Protein 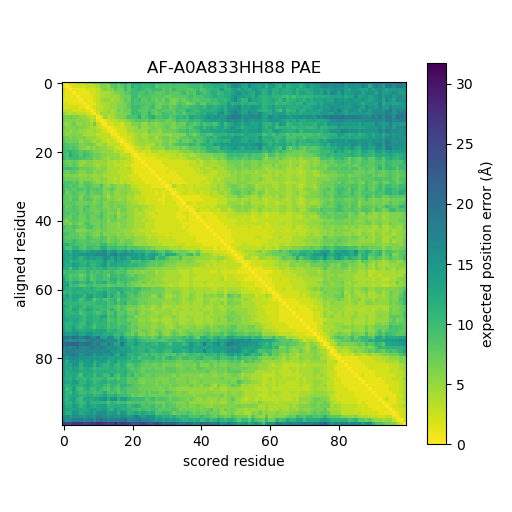AF-A0A833HH88-F1 (afdb_monomer)

Foldseek 3Di:
DVVVVCVVVCVVVVVVLVVDDPVVVVCCCVVVNCVCVNVVVVVLVVCVVVDPPQQSVLVNVLVVVVVVVCCVVPVVDDDDPVNVVVNVVSVVVSVVRNVD

Radius of gyration: 17.44 Å; Cα contacts (8 Å, |Δi|>4): 42; chains: 1; bounding box: 36×36×44 Å

Secondary structure (DSSP, 8-state):
-HHHHHHHHHHHHHHHHHTS-HHHHHHIIIIIIIIIIIIIHHHHHHHHHHS-HHHHHHHHTTHHHHHHHHIIIII-PPPPHHHHHHHHHHHHHHHHHHT-

Mean predicted aligned error: 7.3 Å

pLDDT: mean 84.69, std 5.2, range [57.84, 92.69]

Solvent-accessible surface area (backbone atoms only — not comparable to full-atom values): 5654 Å² total; per-residue (Å²): 109,70,69,59,54,49,54,64,72,38,55,72,53,55,55,51,59,74,70,48,57,69,66,58,52,50,48,43,48,48,49,52,42,46,42,48,61,40,53,43,46,53,52,51,53,53,46,48,74,77,46,55,65,73,36,47,52,49,59,63,65,47,50,64,56,56,50,53,51,44,35,40,76,76,64,68,51,83,80,52,70,67,57,54,52,52,50,52,51,50,50,52,54,34,51,64,52,49,76,110

Sequence (100 aa):
MALVVLAIASGPQLRQLAAAPPRALAAIVLGGGLLAGGVGILAFYAALKGGSIQQVMPIAFTSPLFGAAAAILLGGEEISPRALAGMALTLVGIGLIATR

Nearest PDB structures (foldseek):
  2y6x-assembly1_A  TM=4.259E-01  e=5.922E+00  Thermosynechococcus vestitus

Structure (mmCIF, N/CA/C/O backbone):
data_AF-A0A833HH88-F1
#
_entry.id   AF-A0A833HH88-F1
#
loop_
_atom_site.group_PDB
_atom_site.id
_atom_site.type_symbol
_atom_site.label_atom_id
_atom_site.label_alt_id
_atom_site.label_comp_id
_atom_site.label_asym_id
_atom_site.label_entity_id
_atom_site.label_seq_id
_atom_site.pdbx_PDB_ins_code
_atom_site.Cartn_x
_atom_site.Cartn_y
_atom_site.Cartn_z
_atom_site.occupancy
_atom_site.B_iso_or_equiv
_atom_site.auth_seq_id
_atom_site.auth_comp_id
_atom_site.auth_asym_id
_atom_site.auth_atom_id
_atom_site.pdbx_PDB_model_num
ATOM 1 N N . MET A 1 1 ? -6.681 23.649 -14.609 1.00 73.31 1 MET A N 1
ATOM 2 C CA . MET A 1 1 ? -5.243 23.769 -14.273 1.00 73.31 1 MET A CA 1
ATOM 3 C C . MET A 1 1 ? -4.560 22.413 -14.130 1.00 73.31 1 MET A C 1
ATOM 5 O O . MET A 1 1 ? -3.599 22.186 -14.848 1.00 73.31 1 MET A O 1
ATOM 9 N N . ALA A 1 2 ? -5.080 21.480 -13.322 1.00 78.44 2 ALA A N 1
ATOM 10 C CA . ALA A 1 2 ? -4.483 20.143 -13.156 1.00 78.44 2 ALA A CA 1
ATOM 11 C C . ALA A 1 2 ? -4.267 19.367 -14.474 1.00 78.44 2 ALA A C 1
ATOM 13 O O . ALA A 1 2 ? -3.208 18.787 -14.671 1.00 78.44 2 ALA A O 1
ATOM 14 N N . LEU A 1 3 ? -5.227 19.417 -15.407 1.00 80.62 3 LEU A N 1
ATOM 15 C CA . LEU A 1 3 ? -5.138 18.700 -16.688 1.00 80.62 3 LEU A CA 1
ATOM 16 C C . LEU A 1 3 ? -3.998 19.211 -17.588 1.00 80.62 3 LEU A C 1
ATOM 18 O O . LEU A 1 3 ? -3.329 18.430 -18.252 1.00 80.62 3 LEU A O 1
ATOM 22 N N . VAL A 1 4 ? -3.749 20.524 -17.561 1.00 84.69 4 VAL A N 1
ATOM 23 C CA . VAL A 1 4 ? -2.664 21.172 -18.316 1.00 84.69 4 VAL A CA 1
ATOM 24 C C . VAL A 1 4 ? -1.309 20.835 -17.693 1.00 84.69 4 VAL A C 1
ATOM 26 O O . VAL A 1 4 ? -0.374 20.489 -18.407 1.00 84.69 4 VAL A O 1
ATOM 29 N N . VAL A 1 5 ? -1.217 20.861 -16.359 1.00 85.38 5 VAL A N 1
ATOM 30 C CA . VAL A 1 5 ? -0.006 20.461 -15.623 1.00 85.38 5 VAL A CA 1
ATOM 31 C C . VAL A 1 5 ? 0.332 18.991 -15.883 1.00 85.38 5 VAL A C 1
ATOM 33 O O . VAL A 1 5 ? 1.478 18.678 -16.189 1.00 85.38 5 VAL A O 1
ATOM 36 N N . LEU A 1 6 ? -0.664 18.102 -15.840 1.00 82.25 6 LEU A N 1
ATOM 37 C CA . LEU A 1 6 ? -0.489 16.685 -16.158 1.00 82.25 6 LEU A CA 1
ATOM 38 C C . LEU A 1 6 ? -0.057 16.477 -17.611 1.00 82.25 6 LEU A C 1
ATOM 40 O O . LEU A 1 6 ? 0.866 15.705 -17.852 1.00 82.25 6 LEU A O 1
ATOM 44 N N . ALA A 1 7 ? -0.664 17.179 -18.572 1.00 81.06 7 ALA A N 1
ATOM 45 C CA . ALA A 1 7 ? -0.299 17.059 -19.983 1.00 81.06 7 ALA A CA 1
ATOM 46 C C . ALA A 1 7 ? 1.165 17.456 -20.244 1.00 81.06 7 ALA A C 1
ATOM 48 O O . ALA A 1 7 ? 1.875 16.746 -20.954 1.00 81.06 7 ALA A O 1
ATOM 49 N N . ILE A 1 8 ? 1.638 18.546 -19.630 1.00 82.56 8 ILE A N 1
ATOM 50 C CA . ILE A 1 8 ? 3.030 19.003 -19.757 1.00 82.56 8 ILE A CA 1
ATOM 51 C C . ILE A 1 8 ? 3.985 18.028 -19.057 1.00 82.56 8 ILE A C 1
ATOM 53 O O . ILE A 1 8 ? 4.990 17.623 -19.637 1.00 82.56 8 ILE A O 1
ATOM 57 N N . ALA A 1 9 ? 3.654 17.608 -17.833 1.00 82.12 9 ALA A N 1
ATOM 58 C CA . ALA A 1 9 ? 4.499 16.722 -17.038 1.00 82.12 9 ALA A CA 1
ATOM 59 C C . ALA A 1 9 ? 4.595 15.293 -17.593 1.00 82.12 9 ALA A C 1
ATOM 61 O O . ALA A 1 9 ? 5.582 14.628 -17.299 1.00 82.12 9 ALA A O 1
ATOM 62 N N . SER A 1 10 ? 3.605 14.835 -18.372 1.00 80.12 10 SER A N 1
ATOM 63 C CA . SER A 1 10 ? 3.535 13.467 -18.914 1.00 80.12 10 SER A CA 1
ATOM 64 C C . SER A 1 10 ? 4.161 13.311 -20.304 1.00 80.12 10 SER A C 1
ATOM 66 O O . SER A 1 10 ? 4.310 12.187 -20.776 1.00 80.12 10 SER A O 1
ATOM 68 N N . GLY A 1 11 ? 4.516 14.403 -20.991 1.00 78.94 11 GLY A N 1
ATOM 69 C CA . GLY A 1 11 ? 5.089 14.366 -22.346 1.00 78.94 11 GLY A CA 1
ATOM 70 C C . GLY A 1 11 ? 6.250 13.366 -22.538 1.00 78.94 11 GLY A C 1
ATOM 71 O O . GLY A 1 11 ? 6.198 12.570 -23.482 1.00 78.94 11 GLY A O 1
ATOM 72 N N . PRO A 1 12 ? 7.281 13.347 -21.668 1.00 77.69 12 PRO A N 1
ATOM 73 C CA . PRO A 1 12 ? 8.367 12.365 -21.756 1.00 77.69 12 PRO A CA 1
ATOM 74 C C . PRO A 1 12 ? 7.929 10.922 -21.443 1.00 77.69 12 PRO A C 1
ATOM 76 O O . PRO A 1 12 ? 8.405 9.976 -22.070 1.00 77.69 12 PRO A O 1
ATOM 79 N N . GLN A 1 13 ? 6.985 10.740 -20.526 1.00 81.19 13 GLN A N 1
ATOM 80 C CA . GLN A 1 13 ? 6.479 9.445 -20.071 1.00 81.19 13 GLN A CA 1
ATOM 81 C C . GLN A 1 13 ? 5.576 8.809 -21.131 1.00 81.19 13 GLN A C 1
ATOM 83 O O . GLN A 1 13 ? 5.608 7.597 -21.311 1.00 81.19 13 GLN A O 1
ATOM 88 N N . LEU A 1 14 ? 4.842 9.610 -21.912 1.00 77.69 14 LEU A N 1
ATOM 89 C CA . LEU A 1 14 ? 4.076 9.128 -23.067 1.00 77.69 14 LEU A CA 1
ATOM 90 C C . LEU A 1 14 ? 4.982 8.465 -24.117 1.00 77.69 14 LEU A C 1
ATOM 92 O O . LEU A 1 14 ? 4.600 7.456 -24.707 1.00 77.69 14 LEU A O 1
ATOM 96 N N . ARG A 1 15 ? 6.209 8.972 -24.311 1.00 78.38 15 ARG A N 1
ATOM 97 C CA . ARG A 1 15 ? 7.197 8.324 -25.192 1.00 78.38 15 ARG A CA 1
ATOM 98 C C . ARG A 1 15 ? 7.726 7.016 -24.604 1.00 78.38 15 ARG A C 1
ATOM 100 O O . ARG A 1 15 ? 7.921 6.062 -25.349 1.00 78.38 15 ARG A O 1
ATOM 107 N N . GLN A 1 16 ? 7.917 6.949 -23.287 1.00 80.31 16 GLN A N 1
ATOM 108 C CA . GLN A 1 16 ? 8.313 5.710 -22.608 1.00 80.31 16 GLN A CA 1
ATOM 109 C C . GLN A 1 16 ? 7.212 4.645 -22.660 1.00 80.31 16 GLN A C 1
ATOM 111 O O . GLN A 1 16 ? 7.519 3.476 -22.863 1.00 80.31 16 GLN A O 1
ATOM 116 N N . LEU A 1 17 ? 5.939 5.039 -22.555 1.00 79.19 17 LEU A N 1
ATOM 117 C CA . LEU A 1 17 ? 4.798 4.135 -22.720 1.00 79.19 17 LEU A CA 1
ATOM 118 C C . LEU A 1 17 ? 4.715 3.578 -24.147 1.00 79.19 17 LEU A C 1
ATOM 120 O O . LEU A 1 17 ? 4.472 2.389 -24.318 1.00 79.19 17 LEU A O 1
ATOM 124 N N . ALA A 1 18 ? 4.974 4.405 -25.165 1.00 79.44 18 ALA A N 1
ATOM 125 C CA . ALA A 1 18 ? 5.009 3.954 -26.558 1.00 79.44 18 ALA A CA 1
ATOM 126 C C . ALA A 1 18 ? 6.159 2.968 -26.846 1.00 79.44 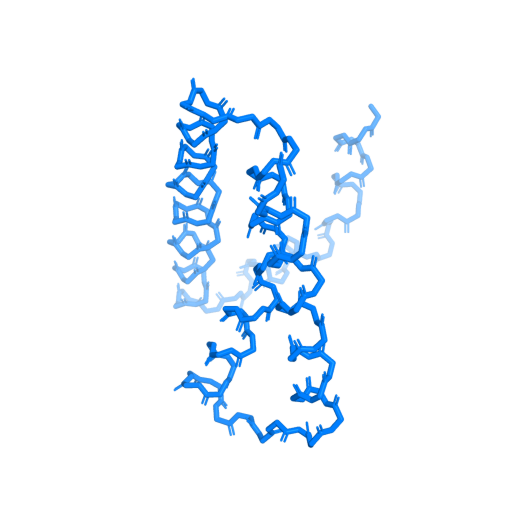18 ALA A C 1
ATOM 128 O O . ALA A 1 18 ? 6.032 2.117 -27.722 1.00 79.44 18 ALA A O 1
ATOM 129 N N . ALA A 1 19 ? 7.265 3.068 -26.103 1.00 84.31 19 ALA A N 1
ATOM 130 C CA . ALA A 1 19 ? 8.404 2.156 -26.194 1.00 84.31 19 ALA A CA 1
ATOM 131 C C . ALA A 1 19 ?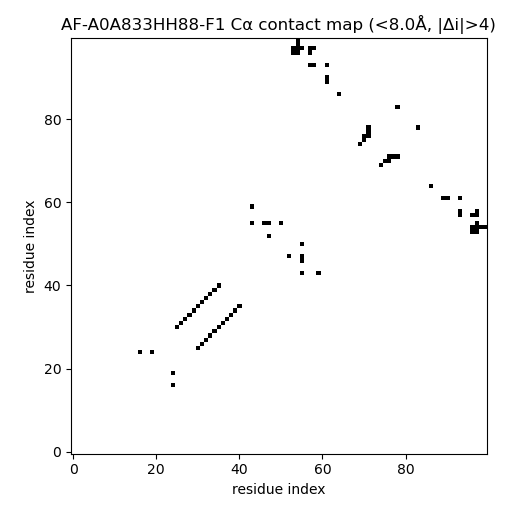 8.305 0.944 -25.243 1.00 84.31 19 ALA A C 1
ATOM 133 O O . ALA A 1 19 ? 9.178 0.075 -25.264 1.00 84.31 19 ALA A O 1
ATOM 134 N N . ALA A 1 20 ? 7.279 0.878 -24.389 1.00 85.62 20 ALA A N 1
ATOM 135 C CA . ALA A 1 20 ? 7.152 -0.165 -23.380 1.00 85.62 20 ALA A CA 1
ATOM 136 C C . ALA A 1 20 ? 6.699 -1.505 -23.990 1.00 85.62 20 ALA A C 1
ATOM 138 O O . ALA A 1 20 ? 5.899 -1.535 -24.929 1.00 85.62 20 ALA A O 1
ATOM 139 N N . PRO A 1 21 ? 7.146 -2.646 -23.434 1.00 87.50 21 PRO A N 1
ATOM 140 C CA . PRO A 1 21 ? 6.715 -3.953 -23.905 1.00 87.50 21 PRO A CA 1
ATOM 141 C C . PRO A 1 21 ? 5.210 -4.181 -23.642 1.00 87.50 21 PRO A C 1
ATOM 143 O O . PRO A 1 21 ? 4.691 -3.741 -22.610 1.00 87.50 21 PRO A O 1
ATOM 146 N N . PRO A 1 22 ? 4.506 -4.962 -24.489 1.00 87.75 22 PRO A N 1
ATOM 147 C CA . PRO A 1 22 ? 3.057 -5.179 -24.377 1.00 87.75 22 PRO A CA 1
ATOM 148 C C . PRO A 1 22 ? 2.612 -5.729 -23.017 1.00 87.75 22 PRO A C 1
ATOM 150 O O . PRO A 1 22 ? 1.534 -5.407 -22.528 1.00 87.75 22 PRO A O 1
ATOM 153 N N . ARG A 1 23 ? 3.464 -6.540 -22.377 1.00 88.25 23 ARG A N 1
ATOM 154 C CA . ARG A 1 23 ? 3.210 -7.101 -21.042 1.00 88.25 23 ARG A CA 1
ATOM 155 C C . ARG A 1 23 ? 3.166 -6.025 -19.955 1.00 88.25 23 ARG A C 1
ATOM 157 O O . ARG A 1 23 ? 2.326 -6.108 -19.066 1.00 88.25 23 ARG A O 1
ATOM 164 N N . ALA A 1 24 ? 4.033 -5.015 -20.037 1.00 86.19 24 ALA A N 1
ATOM 165 C CA . ALA A 1 24 ? 4.034 -3.902 -19.090 1.00 86.19 24 ALA A CA 1
ATOM 166 C C . ALA A 1 24 ? 2.786 -3.030 -19.273 1.00 86.19 24 ALA A C 1
ATOM 168 O O . ALA A 1 24 ? 2.135 -2.673 -18.295 1.00 86.19 24 ALA A O 1
ATOM 169 N N . LEU A 1 25 ? 2.395 -2.766 -20.524 1.00 87.62 25 LEU A N 1
ATOM 170 C CA . LEU A 1 25 ? 1.154 -2.050 -20.829 1.00 87.62 25 LEU A CA 1
ATOM 171 C C . LEU A 1 25 ? -0.076 -2.809 -20.316 1.00 87.62 25 LEU A C 1
ATOM 173 O O . LEU A 1 25 ? -0.939 -2.211 -19.677 1.00 87.62 25 LEU A O 1
ATOM 177 N N . ALA A 1 26 ? -0.128 -4.129 -20.515 1.00 89.81 26 ALA A N 1
ATOM 178 C CA . ALA A 1 26 ? -1.195 -4.968 -19.977 1.00 89.81 26 ALA A CA 1
ATOM 179 C C . ALA A 1 26 ? -1.248 -4.920 -18.440 1.00 89.81 26 ALA A C 1
ATOM 181 O O . ALA A 1 26 ? -2.329 -4.771 -17.877 1.00 89.81 26 ALA A O 1
ATOM 182 N N . ALA A 1 27 ? -0.100 -4.979 -17.757 1.00 87.69 27 ALA A N 1
ATOM 183 C CA . ALA A 1 27 ? -0.037 -4.872 -16.299 1.00 87.69 27 ALA A CA 1
ATOM 184 C C . ALA A 1 27 ? -0.533 -3.508 -15.787 1.00 87.69 27 ALA A C 1
ATOM 186 O O . ALA A 1 27 ? -1.260 -3.453 -14.797 1.00 87.69 27 ALA A O 1
ATOM 187 N N . ILE A 1 28 ? -0.206 -2.413 -16.481 1.00 88.69 28 ILE A N 1
ATOM 188 C CA . ILE A 1 28 ? -0.681 -1.066 -16.132 1.00 88.69 28 ILE A CA 1
ATOM 189 C C . ILE A 1 28 ? -2.194 -0.952 -16.337 1.00 88.69 28 ILE A C 1
ATOM 191 O O . ILE A 1 28 ? -2.899 -0.480 -15.446 1.00 88.69 28 ILE A O 1
ATOM 195 N N . VAL A 1 29 ? -2.709 -1.396 -17.487 1.00 91.19 29 VAL A N 1
ATOM 196 C CA . VAL A 1 29 ? -4.140 -1.293 -17.811 1.00 91.19 29 VAL A CA 1
ATOM 197 C C . VAL A 1 29 ? -4.979 -2.168 -16.884 1.00 91.19 29 VAL A C 1
ATOM 199 O O . VAL A 1 29 ? -5.978 -1.700 -16.341 1.00 91.19 29 VAL A O 1
ATOM 202 N N . LEU A 1 30 ? -4.576 -3.421 -16.673 1.00 92.12 30 LEU A N 1
ATOM 203 C CA . LEU A 1 30 ? -5.326 -4.360 -15.842 1.00 92.12 30 LEU A CA 1
ATOM 204 C C . LEU A 1 30 ? -5.139 -4.059 -14.353 1.00 92.12 30 LEU A C 1
ATOM 206 O O . LEU A 1 30 ? -6.121 -3.894 -13.638 1.00 92.12 30 LEU A O 1
ATOM 210 N N . GLY A 1 31 ? -3.895 -3.956 -13.886 1.00 87.00 31 GLY A N 1
ATOM 211 C CA . GLY A 1 31 ? -3.578 -3.749 -12.474 1.00 87.00 31 GLY A CA 1
ATOM 212 C C . GLY A 1 31 ? -3.874 -2.329 -12.001 1.00 87.00 31 GLY A C 1
ATOM 213 O O . GLY A 1 31 ? -4.651 -2.129 -11.071 1.00 87.00 31 GLY A O 1
ATOM 214 N N . GLY A 1 32 ? -3.272 -1.335 -12.653 1.00 85.75 32 GLY A N 1
ATOM 215 C CA . GLY A 1 32 ? -3.434 0.070 -12.273 1.00 85.75 32 GLY A CA 1
ATOM 216 C C . GLY A 1 32 ? -4.796 0.639 -12.668 1.00 85.75 32 GLY A C 1
ATOM 217 O O . GLY A 1 32 ? -5.474 1.259 -11.854 1.00 85.75 32 GLY A O 1
ATOM 218 N N . GLY A 1 33 ? -5.211 0.415 -13.914 1.00 88.75 33 GLY A N 1
ATOM 219 C CA . GLY A 1 33 ? -6.458 0.957 -14.451 1.00 88.75 33 GLY A CA 1
ATOM 220 C C . GLY A 1 33 ? -7.694 0.254 -13.897 1.00 88.75 33 GLY A C 1
ATOM 221 O O . GLY A 1 33 ? -8.438 0.824 -13.101 1.00 88.75 33 GLY A O 1
ATOM 222 N N . LEU A 1 34 ? -7.930 -0.984 -14.332 1.00 91.81 34 LEU A N 1
ATOM 223 C CA . LEU A 1 34 ? -9.179 -1.694 -14.059 1.00 91.81 34 LEU A CA 1
ATOM 224 C C . LEU A 1 34 ? -9.307 -2.123 -12.593 1.00 91.81 34 LEU A C 1
ATOM 226 O O . LEU A 1 34 ? -10.342 -1.876 -11.975 1.00 91.81 34 LEU A O 1
ATOM 230 N N . LEU A 1 35 ? -8.275 -2.759 -12.033 1.00 90.94 35 LEU A N 1
ATOM 231 C CA . LEU A 1 35 ? -8.328 -3.280 -10.668 1.00 90.94 35 LEU A CA 1
ATOM 232 C C . LEU A 1 35 ? -8.208 -2.160 -9.633 1.00 90.94 35 LEU A C 1
ATOM 234 O O . LEU A 1 35 ? -9.123 -1.995 -8.833 1.00 90.94 35 LEU A O 1
ATOM 238 N N . ALA A 1 36 ? -7.129 -1.373 -9.647 1.00 87.62 36 ALA A N 1
ATOM 239 C CA . ALA A 1 36 ? -6.937 -0.328 -8.640 1.00 87.62 36 ALA A CA 1
ATOM 240 C C . ALA A 1 36 ? -7.870 0.878 -8.861 1.00 87.62 36 ALA A C 1
ATOM 242 O O . ALA A 1 36 ? -8.599 1.267 -7.948 1.00 87.62 36 ALA A O 1
ATOM 243 N N . GLY A 1 37 ? -7.886 1.446 -10.071 1.00 87.56 37 GLY A N 1
ATOM 244 C CA . GLY A 1 37 ? -8.694 2.626 -10.396 1.00 87.56 37 GLY A CA 1
ATOM 245 C C . GLY A 1 37 ? -10.191 2.351 -10.563 1.00 87.56 37 GLY A C 1
ATOM 246 O O . GLY A 1 37 ? -11.005 3.211 -10.242 1.00 87.56 37 GLY A O 1
ATOM 247 N N . GLY A 1 38 ? -10.568 1.166 -11.046 1.00 92.31 38 GLY A N 1
ATOM 248 C CA . GLY A 1 38 ? -11.965 0.765 -11.212 1.00 92.31 38 GLY A CA 1
ATOM 249 C C . GLY A 1 38 ? -12.513 0.074 -9.968 1.00 92.31 38 GLY A C 1
ATOM 250 O O . GLY A 1 38 ? -13.200 0.685 -9.150 1.00 92.31 38 GLY A O 1
ATOM 251 N N . VAL A 1 39 ? -12.209 -1.218 -9.826 1.00 92.69 39 VAL A N 1
ATOM 252 C CA . VAL A 1 39 ? -12.766 -2.074 -8.765 1.00 92.69 39 VAL A CA 1
ATOM 253 C C . VAL A 1 39 ? -12.421 -1.541 -7.373 1.00 92.69 39 VAL A C 1
ATOM 255 O O . VAL A 1 39 ? -13.298 -1.475 -6.516 1.00 92.69 39 VAL A O 1
ATOM 258 N N . GLY A 1 40 ? -11.178 -1.111 -7.154 1.00 89.88 40 GLY A N 1
ATOM 259 C CA . GLY A 1 40 ? -10.706 -0.590 -5.873 1.00 89.88 40 GLY A CA 1
ATOM 260 C C . GLY A 1 40 ? -11.456 0.665 -5.431 1.00 89.88 40 GLY A C 1
ATOM 261 O O . GLY A 1 40 ? -11.930 0.730 -4.299 1.00 89.88 40 GLY A O 1
ATOM 262 N N . ILE A 1 41 ? -11.640 1.633 -6.333 1.00 91.44 41 ILE A N 1
ATOM 263 C CA . ILE A 1 41 ? -12.400 2.855 -6.033 1.00 91.44 41 ILE A CA 1
ATOM 264 C C . ILE A 1 41 ? -13.885 2.550 -5.809 1.00 91.44 41 ILE A C 1
ATOM 266 O O . ILE A 1 41 ? -14.489 3.100 -4.887 1.00 91.44 41 ILE A O 1
ATOM 270 N N . LEU A 1 42 ? -14.483 1.655 -6.600 1.00 92.56 42 LEU A N 1
ATOM 271 C CA . LEU A 1 42 ? -15.877 1.249 -6.397 1.00 92.56 42 LEU A CA 1
ATOM 272 C C . LEU A 1 42 ? -16.072 0.557 -5.042 1.00 92.56 42 LEU A C 1
ATOM 274 O O . LEU A 1 42 ? -17.022 0.876 -4.328 1.00 92.56 42 LEU A O 1
ATOM 278 N N . ALA A 1 43 ? -15.157 -0.334 -4.657 1.00 90.56 43 ALA A N 1
ATOM 279 C CA . ALA A 1 43 ? -15.166 -0.978 -3.347 1.00 90.56 43 ALA A CA 1
ATOM 280 C C . ALA A 1 43 ? -14.983 0.042 -2.212 1.00 90.56 43 ALA A C 1
ATOM 282 O O . ALA A 1 43 ? -15.694 -0.015 -1.210 1.00 90.56 43 ALA A O 1
ATOM 283 N N . PHE A 1 44 ? -14.089 1.019 -2.391 1.00 90.75 44 PHE A N 1
ATOM 284 C CA . PHE A 1 44 ? -13.879 2.101 -1.433 1.00 90.75 44 PHE A CA 1
ATOM 285 C C . PHE A 1 44 ? -15.141 2.953 -1.234 1.00 90.75 44 PHE A C 1
ATOM 287 O O . PHE A 1 44 ? -15.558 3.187 -0.100 1.00 90.75 44 PHE A O 1
ATOM 294 N N . TYR A 1 45 ? -15.813 3.355 -2.316 1.00 91.69 45 TYR A N 1
ATOM 295 C CA . TYR A 1 45 ? -17.074 4.092 -2.211 1.00 91.69 45 TYR A CA 1
ATOM 296 C C . TYR A 1 45 ? -18.209 3.250 -1.625 1.00 91.69 45 TYR A C 1
ATOM 298 O O . TYR A 1 45 ? -19.021 3.775 -0.863 1.00 91.69 45 TYR A O 1
ATOM 306 N N . ALA A 1 46 ? -18.265 1.952 -1.932 1.00 91.44 46 ALA A N 1
ATOM 307 C CA . ALA A 1 46 ? -19.227 1.047 -1.311 1.00 91.44 46 ALA A CA 1
ATOM 308 C C . ALA A 1 46 ? -19.017 0.965 0.212 1.00 91.44 46 ALA A C 1
ATOM 310 O O . ALA A 1 46 ? -19.986 1.055 0.964 1.00 91.44 46 ALA A O 1
ATOM 311 N N . ALA A 1 47 ? -17.762 0.885 0.669 1.00 88.88 47 ALA A N 1
ATOM 312 C CA . ALA A 1 47 ? -17.418 0.902 2.089 1.00 88.88 47 ALA A CA 1
ATOM 313 C C . ALA A 1 47 ? -17.801 2.232 2.762 1.00 88.88 47 ALA A C 1
ATOM 315 O O . ALA A 1 47 ? -18.411 2.221 3.829 1.00 88.88 47 ALA A O 1
ATOM 316 N N . LEU A 1 48 ? -17.536 3.373 2.113 1.00 90.44 48 LEU A N 1
ATOM 317 C CA . LEU A 1 48 ? -17.948 4.693 2.612 1.00 90.44 48 LEU A CA 1
ATOM 318 C C . LEU A 1 48 ? -19.468 4.855 2.714 1.00 90.44 48 LEU A C 1
ATOM 320 O O . LEU A 1 48 ? -19.948 5.615 3.547 1.00 90.44 48 LEU A O 1
ATOM 324 N N . LYS A 1 49 ? -20.237 4.167 1.867 1.00 88.69 49 LYS A N 1
ATOM 325 C CA . LYS A 1 49 ? -21.702 4.217 1.917 1.00 88.69 49 LYS A CA 1
ATOM 326 C C . LYS A 1 49 ? -22.278 3.407 3.084 1.00 88.69 49 LYS A C 1
ATOM 328 O O . LYS A 1 49 ? -23.373 3.717 3.544 1.00 88.69 49 LYS A O 1
ATOM 333 N N . GLY A 1 50 ? -21.569 2.368 3.531 1.00 84.38 50 GLY A N 1
ATOM 334 C CA . GLY A 1 50 ? -21.995 1.479 4.618 1.00 84.38 50 GLY A CA 1
ATOM 335 C C . GLY A 1 50 ? -21.385 1.783 5.991 1.00 84.38 50 GLY A C 1
ATOM 336 O O . GLY A 1 50 ? -21.912 1.302 6.989 1.00 84.38 50 GLY A O 1
ATOM 337 N N . GLY A 1 51 ? -20.298 2.558 6.059 1.00 84.00 51 GLY A N 1
ATOM 338 C CA . GLY A 1 51 ? -19.564 2.859 7.294 1.00 84.00 51 GLY A CA 1
ATOM 339 C C . GLY A 1 51 ? -19.236 4.343 7.462 1.00 84.00 51 GLY A C 1
ATOM 340 O O . GLY A 1 51 ? -19.469 5.158 6.572 1.00 84.00 51 GLY A O 1
ATOM 341 N N . SER A 1 52 ? -18.682 4.714 8.618 1.00 84.94 52 SER A N 1
ATOM 342 C CA . SER A 1 52 ? -18.267 6.095 8.871 1.00 84.94 52 SER A CA 1
ATOM 343 C C . SER A 1 52 ? -16.962 6.424 8.140 1.00 84.94 52 SER A C 1
ATOM 345 O O . SER A 1 52 ? -16.053 5.598 8.021 1.00 84.94 52 SER A O 1
ATOM 347 N N . ILE A 1 53 ? -16.832 7.672 7.682 1.00 86.69 53 ILE A N 1
ATOM 348 C CA . ILE A 1 53 ? -15.606 8.166 7.036 1.00 86.69 53 ILE A CA 1
ATOM 349 C C . ILE A 1 53 ? -14.397 7.986 7.970 1.00 86.69 53 ILE A C 1
ATOM 351 O O . ILE A 1 53 ? -13.312 7.637 7.506 1.00 86.69 53 ILE A O 1
ATOM 355 N N . GLN A 1 54 ? -14.584 8.174 9.282 1.00 84.50 54 GLN A N 1
ATOM 356 C CA . GLN A 1 54 ? -13.518 8.051 10.281 1.00 84.50 54 GLN A CA 1
ATOM 357 C C . GLN A 1 54 ? -12.944 6.634 10.382 1.00 84.50 54 GLN A C 1
ATOM 359 O O . GLN A 1 54 ? -11.769 6.496 10.704 1.00 84.50 54 GLN A O 1
ATOM 364 N N . GLN A 1 55 ? -13.727 5.600 10.072 1.00 83.62 55 GLN A N 1
ATOM 365 C CA . GLN A 1 55 ? -13.269 4.209 10.101 1.00 83.62 55 GLN A CA 1
ATOM 366 C C . GLN A 1 55 ? -12.738 3.757 8.739 1.00 83.62 55 GLN A C 1
ATOM 368 O O . GLN A 1 55 ? -11.687 3.125 8.650 1.00 83.62 55 GLN A O 1
ATOM 373 N N . VAL A 1 56 ? -13.426 4.123 7.657 1.00 87.19 56 VAL A N 1
ATOM 374 C CA . VAL A 1 56 ? -13.087 3.658 6.304 1.00 87.19 56 VAL A CA 1
ATOM 375 C C . VAL A 1 56 ? -11.801 4.304 5.781 1.00 87.19 56 VAL A C 1
ATOM 377 O O . VAL A 1 56 ? -11.000 3.632 5.130 1.00 87.19 56 VAL A O 1
ATOM 380 N N . MET A 1 57 ? -11.560 5.586 6.083 1.00 88.75 57 MET A N 1
ATOM 381 C CA . MET A 1 57 ? -10.372 6.303 5.599 1.00 88.75 57 MET A CA 1
ATOM 382 C C . MET A 1 57 ? -9.057 5.691 6.118 1.00 88.75 57 MET A C 1
ATOM 384 O O . MET A 1 57 ? -8.211 5.354 5.288 1.00 88.75 57 MET A O 1
ATOM 388 N N . PRO A 1 58 ? -8.857 5.477 7.436 1.00 85.75 58 PRO A N 1
ATOM 389 C CA . PRO A 1 58 ? -7.661 4.803 7.945 1.00 85.75 58 PRO A CA 1
ATOM 390 C C . PRO A 1 58 ? -7.459 3.410 7.354 1.00 85.75 58 PRO A C 1
ATOM 392 O O . PRO A 1 58 ? -6.335 3.055 7.012 1.00 85.75 58 PRO A O 1
ATOM 395 N N . ILE A 1 59 ? -8.536 2.635 7.185 1.00 84.75 59 ILE A N 1
ATOM 396 C CA . ILE A 1 59 ? -8.458 1.293 6.597 1.00 84.75 59 ILE A CA 1
ATOM 397 C C . ILE A 1 59 ? -7.969 1.372 5.146 1.00 84.75 59 ILE A C 1
ATOM 399 O O . ILE A 1 59 ? -7.091 0.605 4.758 1.00 84.75 59 ILE A O 1
ATOM 403 N N . ALA A 1 60 ? -8.450 2.325 4.347 1.00 86.56 60 ALA A N 1
ATOM 404 C CA . ALA A 1 60 ? -7.977 2.508 2.974 1.00 86.56 60 ALA A CA 1
ATOM 405 C C . ALA A 1 60 ? -6.490 2.909 2.897 1.00 86.56 60 ALA A C 1
ATOM 407 O O . ALA A 1 60 ? -5.790 2.541 1.952 1.00 86.56 60 ALA A O 1
ATOM 408 N N . PHE A 1 61 ? -5.973 3.591 3.923 1.00 83.50 61 PHE A N 1
ATOM 409 C CA . PHE A 1 61 ? -4.551 3.922 4.039 1.00 83.50 61 PHE A CA 1
ATOM 410 C C . PHE A 1 61 ? -3.660 2.747 4.471 1.00 83.50 61 PHE A C 1
ATOM 412 O O . PHE A 1 61 ? -2.448 2.917 4.567 1.00 83.50 61 PHE A O 1
ATOM 419 N N . THR A 1 62 ? -4.205 1.539 4.653 1.00 85.56 62 THR A N 1
ATOM 420 C CA . THR A 1 62 ? -3.396 0.310 4.777 1.00 85.56 62 THR A CA 1
ATOM 421 C C . THR A 1 62 ? -2.755 -0.129 3.452 1.00 85.56 62 THR A C 1
ATOM 423 O O . THR A 1 62 ? -1.978 -1.082 3.441 1.00 85.56 62 THR A O 1
ATOM 426 N N . SER A 1 63 ? -3.020 0.556 2.332 1.00 83.19 63 SER A N 1
ATOM 427 C CA . SER A 1 63 ? -2.474 0.212 1.009 1.00 83.19 63 SER A CA 1
ATOM 428 C C . SER A 1 63 ? -0.945 0.040 0.933 1.00 83.19 63 SER A C 1
ATOM 430 O O . SER A 1 63 ? -0.517 -0.863 0.207 1.00 83.19 63 SER A O 1
ATOM 432 N N . PRO A 1 64 ? -0.095 0.765 1.698 1.00 81.81 64 PRO A N 1
ATOM 433 C CA . PRO A 1 64 ? 1.344 0.499 1.713 1.00 81.81 64 PRO A CA 1
ATOM 434 C C . PRO A 1 64 ? 1.685 -0.911 2.205 1.00 81.81 64 PRO A C 1
ATOM 436 O O . PRO A 1 64 ? 2.661 -1.495 1.746 1.00 81.81 64 PRO A O 1
ATOM 439 N N . LEU A 1 65 ? 0.864 -1.485 3.090 1.00 84.19 65 LEU A N 1
ATOM 440 C CA . LEU A 1 65 ? 1.044 -2.845 3.594 1.00 84.19 65 LEU A CA 1
ATOM 441 C C . LEU A 1 65 ? 0.864 -3.877 2.480 1.00 84.19 65 LEU A C 1
ATOM 443 O O . LEU A 1 65 ? 1.678 -4.782 2.321 1.00 84.19 65 LEU A O 1
ATOM 447 N N . PHE A 1 66 ? -0.190 -3.712 1.678 1.00 85.12 66 PHE A N 1
ATOM 448 C CA . PHE A 1 66 ? -0.448 -4.566 0.522 1.00 85.12 66 PHE A CA 1
ATOM 449 C C . PHE A 1 66 ? 0.614 -4.374 -0.562 1.00 85.12 66 PHE A C 1
ATOM 451 O O . PHE A 1 66 ? 1.025 -5.349 -1.183 1.00 85.12 66 PHE A O 1
ATOM 458 N N . GLY A 1 67 ? 1.105 -3.144 -0.749 1.00 85.62 67 GLY A N 1
ATOM 459 C CA . GLY A 1 67 ? 2.229 -2.854 -1.639 1.00 85.62 67 GLY A CA 1
ATOM 460 C C . GLY A 1 67 ? 3.513 -3.565 -1.210 1.00 85.62 67 GLY A C 1
ATOM 461 O O . GLY A 1 67 ? 4.154 -4.214 -2.030 1.00 85.62 67 GLY A O 1
ATOM 462 N N . ALA A 1 68 ? 3.851 -3.519 0.079 1.00 83.81 68 ALA A N 1
ATOM 463 C CA . ALA A 1 68 ? 5.006 -4.223 0.630 1.00 83.81 68 ALA A CA 1
ATOM 464 C C . ALA A 1 68 ? 4.850 -5.751 0.553 1.00 83.81 68 ALA A C 1
ATOM 466 O O . ALA A 1 68 ? 5.787 -6.449 0.173 1.00 83.81 68 ALA A O 1
ATOM 467 N N . ALA A 1 69 ? 3.656 -6.277 0.843 1.00 84.25 69 ALA A N 1
ATOM 468 C CA . ALA A 1 69 ? 3.360 -7.697 0.676 1.00 84.25 69 ALA A CA 1
ATOM 469 C C . ALA A 1 69 ? 3.510 -8.135 -0.790 1.00 84.25 69 ALA A C 1
ATOM 471 O O . ALA A 1 69 ? 4.129 -9.158 -1.068 1.00 84.25 69 ALA A O 1
ATOM 472 N N . ALA A 1 70 ? 3.005 -7.340 -1.738 1.00 84.19 70 ALA A N 1
ATOM 473 C CA . ALA A 1 70 ? 3.185 -7.591 -3.163 1.00 84.19 70 ALA A CA 1
ATOM 474 C C . ALA A 1 70 ? 4.662 -7.504 -3.581 1.00 84.19 70 ALA A C 1
ATOM 476 O O . ALA A 1 70 ? 5.104 -8.327 -4.375 1.00 84.19 70 ALA A O 1
ATOM 477 N N . ALA A 1 71 ? 5.440 -6.571 -3.028 1.00 83.62 71 ALA A N 1
ATOM 478 C CA . ALA A 1 71 ? 6.875 -6.459 -3.295 1.00 83.62 71 ALA A CA 1
ATOM 479 C C . ALA A 1 71 ? 7.656 -7.696 -2.815 1.00 83.62 71 ALA A C 1
ATOM 481 O O . ALA A 1 71 ? 8.494 -8.204 -3.557 1.00 83.62 71 ALA A O 1
ATOM 482 N N . ILE A 1 72 ? 7.324 -8.250 -1.642 1.00 83.50 72 ILE A N 1
ATOM 483 C CA . ILE A 1 72 ? 7.898 -9.526 -1.178 1.00 83.50 72 ILE A CA 1
ATOM 484 C C . ILE A 1 72 ? 7.501 -10.668 -2.115 1.00 83.50 72 ILE A C 1
ATOM 486 O O . ILE A 1 72 ? 8.351 -11.421 -2.580 1.00 83.50 72 ILE A O 1
ATOM 490 N N . LEU A 1 73 ? 6.197 -10.816 -2.370 1.00 83.00 73 LEU A N 1
ATOM 491 C CA . LEU A 1 73 ? 5.647 -11.997 -3.038 1.00 83.00 73 LEU A CA 1
ATOM 492 C C . LEU A 1 73 ? 5.934 -12.029 -4.543 1.00 83.00 73 LEU A C 1
ATOM 494 O O . LEU A 1 73 ? 6.129 -13.104 -5.102 1.00 83.00 73 LEU A O 1
ATOM 498 N N . LEU A 1 74 ? 5.919 -10.870 -5.204 1.00 83.25 74 LEU A N 1
ATOM 499 C CA . LEU A 1 74 ? 6.055 -10.741 -6.659 1.00 83.25 74 LEU A CA 1
ATOM 500 C C . LEU A 1 74 ? 7.409 -10.162 -7.076 1.00 83.25 74 LEU A C 1
ATOM 502 O O . LEU A 1 74 ? 7.899 -10.498 -8.151 1.00 83.25 74 LEU A O 1
ATOM 506 N N . GLY A 1 75 ? 7.988 -9.277 -6.259 1.00 78.44 75 GLY A N 1
ATOM 507 C CA . GLY A 1 75 ? 9.277 -8.634 -6.530 1.00 78.44 75 GLY A CA 1
ATOM 508 C C . GLY A 1 75 ? 10.477 -9.397 -5.967 1.00 78.44 75 GLY A C 1
ATOM 509 O O . GLY A 1 75 ? 11.585 -9.217 -6.463 1.00 78.44 75 GLY A O 1
ATOM 510 N N . GLY A 1 76 ? 10.269 -10.261 -4.964 1.00 76.38 76 GLY A N 1
ATOM 511 C CA . GLY A 1 76 ? 11.348 -10.974 -4.276 1.00 76.38 76 GLY A CA 1
ATOM 512 C C . GLY A 1 76 ? 12.274 -10.056 -3.472 1.00 76.38 76 GLY A C 1
ATOM 513 O O . GLY A 1 76 ? 13.386 -10.455 -3.139 1.00 76.38 76 GLY A O 1
ATOM 514 N N . GLU A 1 77 ? 11.846 -8.822 -3.188 1.00 76.62 77 GLU A N 1
ATOM 515 C CA . GLU A 1 77 ? 12.650 -7.852 -2.445 1.00 76.62 77 GLU A CA 1
ATOM 516 C C . GLU A 1 77 ? 12.708 -8.207 -0.954 1.00 76.62 77 GLU A C 1
ATOM 518 O O . GL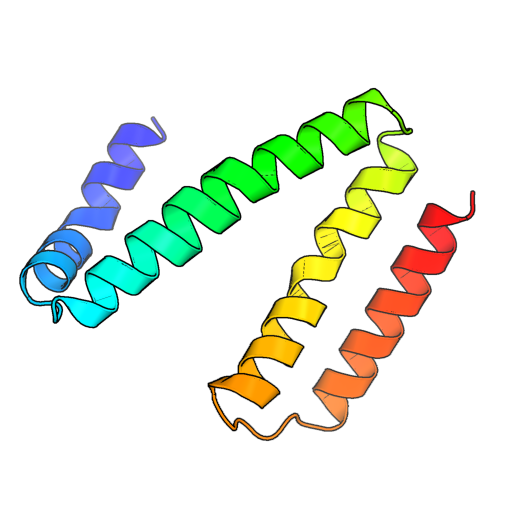U A 1 77 ? 11.693 -8.511 -0.318 1.00 76.62 77 GLU A O 1
ATOM 523 N N . GLU A 1 78 ? 13.908 -8.134 -0.373 1.00 74.06 78 GLU A N 1
ATOM 524 C CA . GLU A 1 78 ? 14.101 -8.333 1.061 1.00 74.06 78 GLU A CA 1
ATOM 525 C C . GLU A 1 78 ? 13.592 -7.119 1.846 1.00 74.06 78 GLU A C 1
ATOM 527 O O . GLU A 1 78 ? 14.065 -5.990 1.683 1.00 74.06 78 GLU A O 1
ATOM 532 N N . ILE A 1 79 ? 12.637 -7.346 2.750 1.00 77.88 79 ILE A N 1
ATOM 533 C CA . ILE A 1 79 ? 12.146 -6.285 3.630 1.00 77.88 79 ILE A CA 1
ATOM 534 C C . ILE A 1 7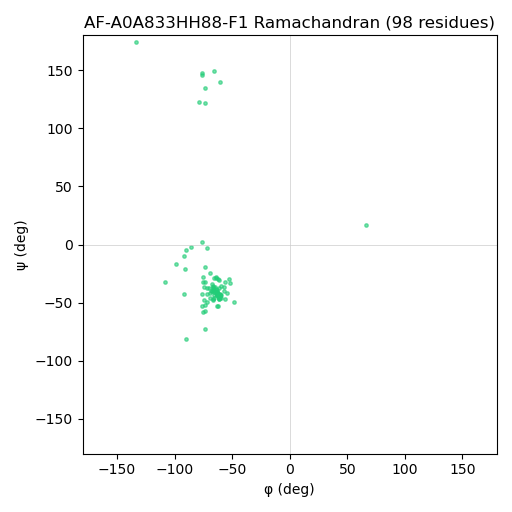9 ? 13.117 -6.062 4.783 1.00 77.88 79 ILE A C 1
ATOM 536 O O . ILE A 1 79 ? 13.365 -6.938 5.610 1.00 77.88 79 ILE A O 1
ATOM 540 N N . SER A 1 80 ? 13.598 -4.823 4.896 1.00 85.31 80 SER A N 1
ATOM 541 C CA . SER A 1 80 ? 14.375 -4.389 6.053 1.00 85.31 80 SER A CA 1
ATOM 542 C C . SER A 1 80 ? 13.552 -4.511 7.347 1.00 85.31 80 SER A C 1
ATOM 544 O O . SER A 1 80 ? 12.397 -4.070 7.379 1.00 85.31 80 SER A O 1
ATOM 546 N N . PRO A 1 81 ? 14.146 -4.964 8.466 1.00 83.25 81 PRO A N 1
ATOM 547 C CA . PRO A 1 81 ? 13.472 -5.006 9.767 1.00 83.25 81 PRO A CA 1
ATOM 548 C C . PRO A 1 81 ? 12.857 -3.662 10.193 1.00 83.25 81 PRO A C 1
ATOM 550 O O . PRO A 1 81 ? 11.833 -3.626 10.873 1.00 83.25 81 PRO A O 1
ATOM 553 N N . ARG A 1 82 ? 13.442 -2.537 9.752 1.00 86.75 82 ARG A N 1
ATOM 554 C CA . ARG A 1 82 ? 12.910 -1.187 10.005 1.00 86.75 82 ARG A CA 1
ATOM 555 C C . ARG A 1 82 ? 11.594 -0.933 9.269 1.00 86.75 82 ARG A C 1
ATOM 557 O O . ARG A 1 82 ? 10.687 -0.337 9.842 1.00 86.75 82 ARG A O 1
ATOM 564 N N . ALA A 1 83 ? 11.482 -1.395 8.025 1.00 83.44 83 ALA A N 1
ATOM 565 C CA . ALA A 1 83 ? 10.251 -1.289 7.247 1.00 83.44 83 ALA A CA 1
ATOM 566 C C . ALA A 1 83 ? 9.143 -2.156 7.862 1.00 83.44 83 ALA A C 1
ATOM 568 O O . ALA A 1 83 ? 8.009 -1.700 7.979 1.00 83.44 83 ALA A O 1
ATOM 569 N N . LEU A 1 84 ? 9.484 -3.352 8.354 1.00 83.44 84 LEU A N 1
ATOM 570 C CA . LEU A 1 84 ? 8.538 -4.213 9.067 1.00 83.44 84 LEU A CA 1
ATOM 571 C C . LEU A 1 84 ? 8.019 -3.565 10.361 1.00 83.44 84 LEU A C 1
ATOM 573 O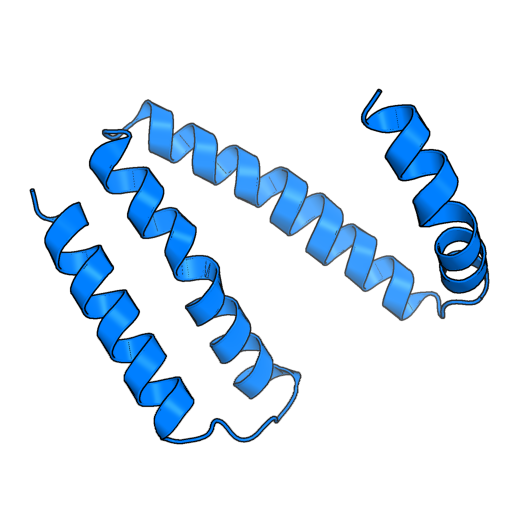 O . LEU A 1 84 ? 6.815 -3.568 10.609 1.00 83.44 84 LEU A O 1
ATOM 577 N N . ALA A 1 85 ? 8.905 -2.950 11.150 1.00 88.12 85 ALA A N 1
ATOM 578 C CA . ALA A 1 85 ? 8.514 -2.210 12.349 1.00 88.12 85 ALA A CA 1
ATOM 579 C C . ALA A 1 85 ? 7.603 -1.011 12.021 1.00 88.12 85 ALA A C 1
ATOM 581 O O . ALA A 1 85 ? 6.595 -0.803 12.694 1.00 88.12 85 ALA A O 1
ATOM 582 N N . GLY A 1 86 ? 7.916 -0.259 10.959 1.00 87.44 86 GLY A N 1
ATOM 583 C CA . GLY A 1 86 ? 7.066 0.831 10.473 1.00 87.44 86 GLY A CA 1
ATOM 584 C C . GLY A 1 86 ? 5.672 0.347 10.070 1.00 87.44 86 GLY A C 1
ATOM 585 O O . GLY A 1 86 ? 4.676 0.914 10.511 1.00 87.44 86 GLY A O 1
ATOM 586 N N . MET A 1 87 ? 5.593 -0.754 9.318 1.00 85.50 87 MET A N 1
ATOM 587 C CA . MET A 1 87 ? 4.322 -1.378 8.935 1.00 85.50 87 MET A CA 1
ATOM 588 C C . MET A 1 87 ? 3.501 -1.832 10.146 1.00 85.50 87 MET A C 1
ATOM 590 O O . MET A 1 87 ? 2.298 -1.577 10.201 1.00 85.50 87 MET A O 1
ATOM 594 N N . ALA A 1 88 ? 4.140 -2.455 11.140 1.00 87.12 88 ALA A N 1
ATOM 595 C CA . ALA A 1 88 ? 3.472 -2.862 12.373 1.00 87.12 88 ALA A CA 1
ATOM 596 C C . ALA A 1 88 ? 2.896 -1.654 13.134 1.00 87.12 88 ALA A C 1
ATOM 598 O O . ALA A 1 88 ? 1.746 -1.690 13.570 1.00 87.12 88 ALA A O 1
ATOM 599 N N . LEU A 1 89 ? 3.652 -0.555 13.236 1.00 89.00 89 LEU A N 1
ATOM 600 C CA . LEU A 1 89 ? 3.177 0.688 13.852 1.00 89.00 89 LEU A CA 1
ATOM 601 C C . LEU A 1 89 ? 1.991 1.296 13.091 1.00 89.00 89 LEU A C 1
ATOM 603 O O . LEU A 1 89 ? 1.031 1.743 13.718 1.00 89.00 89 LEU A O 1
ATOM 607 N N . THR A 1 90 ? 2.013 1.275 11.754 1.00 87.25 90 THR A N 1
ATOM 608 C CA . THR A 1 90 ? 0.885 1.729 10.928 1.00 87.25 90 THR A CA 1
ATOM 609 C C . THR A 1 90 ? -0.372 0.896 11.184 1.00 87.25 90 THR A C 1
ATOM 611 O O . THR A 1 90 ? -1.446 1.468 11.364 1.00 87.25 90 THR A O 1
ATOM 614 N N . LEU A 1 91 ? -0.250 -0.435 11.273 1.00 86.38 91 LEU A N 1
ATOM 615 C CA . LEU A 1 91 ? -1.376 -1.321 11.594 1.00 86.38 91 LEU A CA 1
ATOM 616 C C . LEU A 1 91 ? -1.970 -1.028 12.970 1.00 86.38 91 LEU A C 1
ATOM 618 O O . LEU A 1 91 ? -3.188 -0.931 13.101 1.00 86.38 91 LEU A O 1
ATOM 622 N N . VAL A 1 92 ? -1.118 -0.848 13.981 1.00 89.62 92 VAL A N 1
ATOM 623 C CA . VAL A 1 92 ? -1.561 -0.489 15.333 1.00 89.62 92 VAL A CA 1
ATOM 624 C C . VAL A 1 92 ? -2.291 0.855 15.320 1.00 89.62 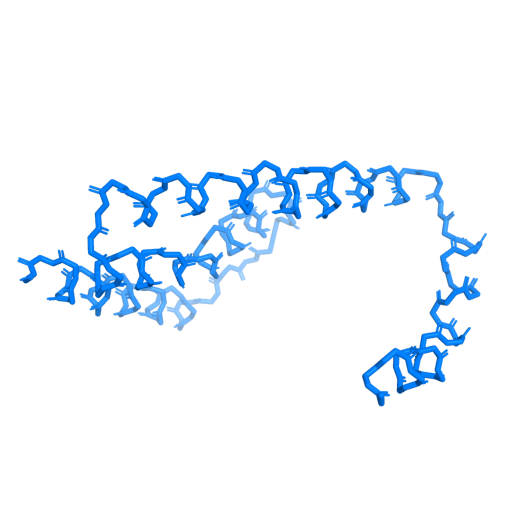92 VAL A C 1
ATOM 626 O O . VAL A 1 92 ? -3.383 0.959 15.873 1.00 89.62 92 VAL A O 1
ATOM 629 N N . GLY A 1 93 ? -1.737 1.869 14.647 1.00 86.94 93 GLY A N 1
ATOM 630 C CA . GLY A 1 93 ? -2.361 3.189 14.536 1.00 86.94 93 GLY A CA 1
ATOM 631 C C . GLY A 1 93 ? -3.733 3.142 13.860 1.00 86.94 93 GLY A C 1
ATOM 632 O O . GLY A 1 93 ? -4.692 3.719 14.366 1.00 86.94 93 G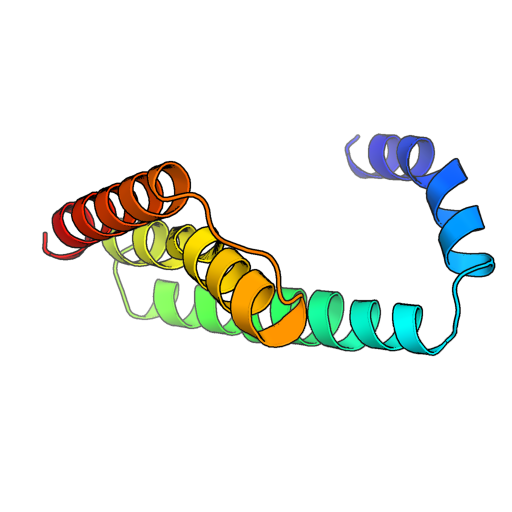LY A O 1
ATOM 633 N N . ILE A 1 94 ? -3.850 2.403 12.755 1.00 86.12 94 ILE A N 1
ATOM 634 C CA . ILE A 1 94 ? -5.119 2.230 12.039 1.00 86.12 94 ILE A CA 1
ATOM 635 C C . ILE A 1 94 ? -6.127 1.467 12.898 1.00 86.12 94 ILE A C 1
ATOM 637 O O . ILE A 1 94 ? -7.273 1.896 12.990 1.00 86.12 94 ILE A O 1
ATOM 641 N N . GLY A 1 95 ? -5.702 0.396 13.574 1.00 84.88 95 GLY A N 1
ATOM 642 C CA . GLY A 1 95 ? -6.543 -0.362 14.497 1.00 84.88 95 GLY A CA 1
ATOM 643 C C . GLY A 1 95 ? -7.135 0.520 15.593 1.00 84.88 95 GLY A C 1
ATOM 644 O O . GLY A 1 95 ? -8.343 0.482 15.802 1.00 84.88 95 GLY A O 1
ATOM 645 N N . LEU A 1 96 ? -6.312 1.364 16.225 1.00 86.12 96 LEU A N 1
ATOM 646 C CA . LEU A 1 96 ? -6.744 2.295 17.275 1.00 86.12 96 LEU A CA 1
ATOM 647 C C . LEU A 1 96 ? -7.773 3.325 16.792 1.00 86.12 96 LEU A C 1
ATOM 649 O O . LEU A 1 96 ? -8.677 3.675 17.548 1.00 86.12 96 LEU A O 1
ATOM 653 N N . ILE A 1 97 ? -7.640 3.821 15.558 1.00 83.81 97 ILE A N 1
ATOM 654 C CA . ILE A 1 97 ? -8.593 4.783 14.985 1.00 83.81 97 ILE A CA 1
ATOM 655 C C . ILE A 1 97 ? -9.881 4.072 14.558 1.00 83.81 97 ILE A C 1
ATOM 657 O O . ILE A 1 97 ? -10.969 4.574 14.813 1.00 83.81 97 ILE A O 1
ATOM 661 N N . ALA A 1 98 ? -9.765 2.898 13.936 1.00 77.25 98 ALA A N 1
ATOM 662 C CA . ALA A 1 98 ? -10.896 2.171 13.370 1.00 77.25 98 ALA A CA 1
ATOM 663 C C . ALA A 1 98 ? -11.803 1.503 14.422 1.00 77.25 98 ALA A C 1
ATOM 665 O O . ALA A 1 98 ? -12.936 1.164 14.097 1.00 77.25 98 ALA A O 1
ATOM 666 N N . THR A 1 99 ? -11.332 1.291 15.661 1.00 73.00 99 THR A N 1
ATOM 667 C CA . THR A 1 99 ? -12.136 0.686 16.750 1.00 73.00 99 THR A CA 1
ATOM 668 C C . THR A 1 99 ? -12.993 1.677 17.543 1.00 73.00 99 THR A C 1
ATOM 670 O O . THR A 1 99 ? -13.716 1.250 18.444 1.00 73.00 99 THR A O 1
ATOM 673 N N . ARG A 1 100 ? -12.929 2.977 17.243 1.00 57.84 100 ARG A N 1
ATOM 674 C CA . ARG A 1 100 ? -13.775 4.014 17.856 1.00 57.84 100 ARG A CA 1
ATOM 675 C C . ARG A 1 100 ? -14.817 4.539 16.872 1.00 57.84 100 ARG A C 1
ATOM 677 O O . ARG A 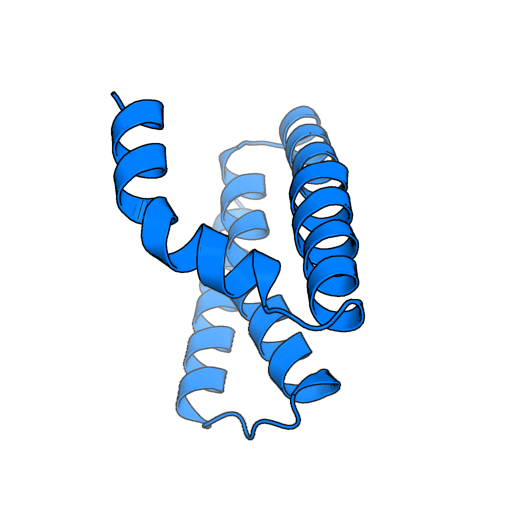1 100 ? -15.795 5.132 17.371 1.00 57.84 100 ARG A O 1
#